Protein AF-A0A3N5K572-F1 (afdb_monomer)

Foldseek 3Di:
DDDDDPPQDPDPVSDPDPPQPLPPQDPDDPPVSVVVSVVVNVVSVLCSVCPPDALQQQCDDDDPPFLAGSQLVVLVVVQVVCCVVACVVVVHDDDRDQADPVRHSRSRNVRHGD

Nearest PDB structures (foldseek):
  2ou6-assembly1_A-2  TM=8.030E-01  e=6.171E-01  Deinococcus radiodurans

Secondary structure (DSSP, 8-state):
-----TTS-SSTTSS--TT-TTTTS-SS--HHHHHHHHHHHHHHHHHHHHTT--HHHHH--SSTT----HHHHHHHHHHHHHIIIIIIIT------SS--SS-TTHHHHT----

pLDDT: mean 86.95, std 16.13, range [40.53, 98.38]

Solvent-accessible surface area (backbone atoms only — not comparable to full-atom values): 6924 Å² total; per-residue (Å²): 131,84,82,83,52,99,79,46,46,104,37,102,80,45,45,93,47,96,81,42,84,66,58,93,64,82,91,73,67,56,73,66,56,46,51,54,49,52,51,50,40,52,52,51,52,52,48,69,72,50,62,94,56,53,51,62,65,28,27,40,60,77,48,88,93,46,61,54,18,60,41,7,52,53,42,41,52,52,48,53,52,45,47,44,55,40,35,70,72,62,67,44,94,71,81,71,88,52,43,47,99,90,37,76,54,31,23,35,70,63,33,66,58,127

Structure (mmCIF, N/CA/C/O backbone):
data_AF-A0A3N5K572-F1
#
_entry.id   AF-A0A3N5K572-F1
#
loop_
_atom_site.group_PDB
_atom_site.id
_atom_site.type_symbol
_atom_site.label_atom_id
_atom_site.label_alt_id
_atom_site.label_comp_id
_atom_site.label_asym_id
_atom_site.label_entity_id
_atom_site.label_seq_id
_atom_site.pdbx_PDB_ins_code
_atom_site.Cartn_x
_atom_site.Cartn_y
_atom_site.Cartn_z
_atom_site.occupancy
_atom_site.B_iso_or_equiv
_atom_site.auth_seq_id
_atom_site.auth_comp_id
_atom_site.auth_asym_id
_atom_site.auth_atom_id
_atom_site.pdbx_PDB_model_num
ATOM 1 N N . MET A 1 1 ? 35.496 8.579 -2.047 1.00 40.53 1 MET A N 1
ATOM 2 C CA . MET A 1 1 ? 34.561 7.459 -1.818 1.00 40.53 1 MET A CA 1
ATOM 3 C C . MET A 1 1 ? 33.163 8.041 -1.805 1.00 40.53 1 MET A C 1
ATOM 5 O O . MET A 1 1 ? 32.879 8.834 -0.918 1.00 40.53 1 MET A O 1
ATOM 9 N N . ALA A 1 2 ? 32.359 7.778 -2.836 1.00 43.47 2 ALA A N 1
ATOM 10 C CA . ALA A 1 2 ? 30.994 8.291 -2.892 1.00 43.47 2 ALA A CA 1
ATOM 11 C C . ALA A 1 2 ? 30.148 7.553 -1.849 1.00 43.47 2 ALA A C 1
ATOM 13 O O . ALA A 1 2 ? 30.099 6.325 -1.843 1.00 43.47 2 ALA A O 1
ATOM 14 N N . THR A 1 3 ? 29.548 8.305 -0.934 1.00 46.78 3 THR A N 1
ATOM 15 C CA . THR A 1 3 ? 28.652 7.781 0.094 1.00 46.78 3 THR A CA 1
ATOM 16 C C . THR A 1 3 ? 27.384 7.284 -0.590 1.00 46.78 3 THR A C 1
ATOM 18 O O . THR A 1 3 ? 26.557 8.100 -0.992 1.00 46.78 3 THR A O 1
ATOM 21 N N . SER A 1 4 ? 27.249 5.965 -0.742 1.00 43.22 4 SER A N 1
ATOM 22 C CA . SER A 1 4 ? 25.992 5.337 -1.155 1.00 43.22 4 SER A CA 1
ATOM 23 C C . SER A 1 4 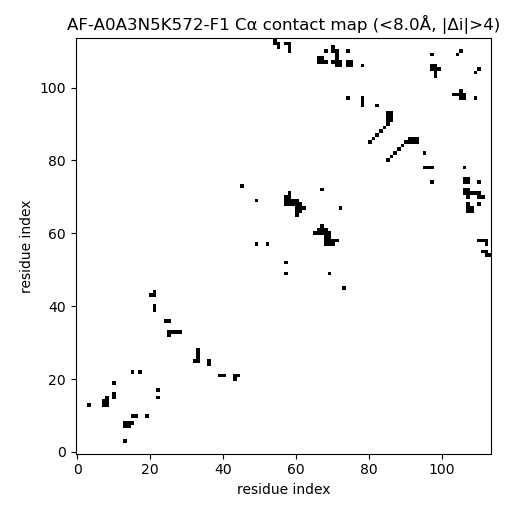? 24.924 5.714 -0.131 1.00 43.22 4 SER A C 1
ATOM 25 O O . SER A 1 4 ? 25.083 5.470 1.071 1.00 43.22 4 SER A O 1
ATOM 27 N N . ARG A 1 5 ? 23.876 6.406 -0.577 1.00 42.66 5 ARG A N 1
ATOM 28 C CA . ARG A 1 5 ? 22.721 6.702 0.264 1.00 42.66 5 ARG A CA 1
ATOM 29 C C . ARG A 1 5 ? 21.771 5.522 0.159 1.00 42.66 5 ARG A C 1
ATOM 31 O O . ARG A 1 5 ? 21.599 4.934 -0.896 1.00 42.66 5 ARG A O 1
ATOM 38 N N . ARG A 1 6 ? 21.072 5.225 1.252 1.00 45.00 6 ARG A N 1
ATOM 39 C CA . ARG A 1 6 ? 20.078 4.139 1.358 1.00 45.00 6 ARG A CA 1
ATOM 40 C C . ARG A 1 6 ? 18.935 4.206 0.321 1.00 45.00 6 ARG A C 1
ATOM 42 O O . ARG A 1 6 ? 18.155 3.268 0.226 1.00 45.00 6 ARG A O 1
ATOM 49 N N . ALA A 1 7 ? 18.818 5.330 -0.389 1.00 43.88 7 ALA A N 1
ATOM 50 C CA . ALA A 1 7 ? 17.844 5.599 -1.442 1.00 43.88 7 ALA A CA 1
ATOM 51 C C . ALA A 1 7 ? 18.373 5.311 -2.861 1.00 43.88 7 ALA A C 1
ATOM 53 O O . ALA A 1 7 ? 17.598 5.370 -3.813 1.00 43.88 7 ALA A O 1
ATOM 54 N N . ASP A 1 8 ? 19.661 4.995 -3.011 1.00 46.25 8 ASP A N 1
ATOM 55 C CA . ASP A 1 8 ? 20.273 4.680 -4.297 1.00 46.25 8 ASP A CA 1
ATOM 56 C C . ASP A 1 8 ? 19.953 3.217 -4.642 1.00 46.25 8 ASP A C 1
ATOM 58 O O . ASP A 1 8 ? 20.755 2.328 -4.397 1.00 46.25 8 ASP A O 1
ATOM 62 N N . MET A 1 9 ? 18.737 3.012 -5.160 1.00 53.38 9 MET A N 1
ATOM 63 C CA . MET A 1 9 ? 18.193 1.814 -5.818 1.00 53.38 9 MET A CA 1
ATOM 64 C C . MET A 1 9 ? 18.114 0.530 -4.973 1.00 53.38 9 MET A C 1
ATOM 66 O O . MET A 1 9 ? 19.017 0.133 -4.250 1.00 53.38 9 MET A O 1
ATOM 70 N N . PHE A 1 10 ? 16.976 -0.158 -5.070 1.00 57.59 10 PHE A N 1
ATOM 71 C CA . PHE A 1 10 ? 16.648 -1.367 -4.301 1.00 57.59 10 PHE A CA 1
ATOM 72 C C . PHE A 1 10 ? 17.354 -2.636 -4.807 1.00 57.59 10 PHE A C 1
ATOM 74 O O . PHE A 1 10 ? 16.830 -3.736 -4.676 1.00 57.59 10 PHE A O 1
ATOM 81 N N . THR A 1 11 ? 18.538 -2.464 -5.380 1.00 56.41 11 THR A N 1
ATOM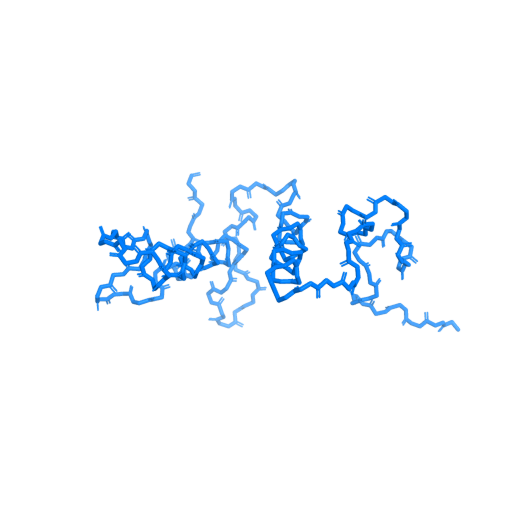 82 C CA . THR A 1 11 ? 19.358 -3.473 -6.046 1.00 56.41 11 THR A CA 1
ATOM 83 C C . THR A 1 11 ? 20.722 -3.525 -5.359 1.00 56.41 11 THR A C 1
ATOM 85 O O . THR A 1 11 ? 21.181 -2.540 -4.777 1.00 56.41 11 THR A O 1
ATOM 88 N N . ALA A 1 12 ? 21.372 -4.690 -5.378 1.00 54.72 12 ALA A N 1
ATOM 89 C CA . ALA A 1 12 ? 22.582 -4.949 -4.589 1.00 54.72 12 ALA A CA 1
ATOM 90 C C . ALA A 1 12 ? 23.764 -4.003 -4.899 1.00 54.72 12 ALA A C 1
ATOM 92 O O . ALA A 1 12 ? 24.670 -3.862 -4.078 1.00 54.72 12 ALA A O 1
ATOM 93 N N . ASP A 1 13 ? 23.763 -3.352 -6.062 1.00 60.41 13 ASP A N 1
ATOM 94 C CA . ASP A 1 13 ? 24.830 -2.490 -6.567 1.00 60.41 13 ASP A CA 1
ATOM 95 C C . ASP A 1 13 ? 24.420 -1.013 -6.743 1.00 60.41 13 ASP A C 1
ATOM 97 O O . ASP A 1 13 ? 25.225 -0.205 -7.217 1.00 60.41 13 ASP A O 1
ATOM 101 N N . GLY A 1 14 ? 23.198 -0.639 -6.341 1.00 54.56 14 GLY A N 1
ATOM 102 C CA . GLY A 1 14 ? 22.706 0.742 -6.366 1.00 54.56 14 GLY A CA 1
ATOM 103 C C . GLY A 1 14 ? 22.514 1.333 -7.769 1.00 54.56 14 GLY A C 1
ATOM 104 O O . GLY A 1 14 ? 22.446 2.553 -7.937 1.00 54.56 14 GLY A O 1
ATOM 105 N N . LYS A 1 15 ? 22.437 0.476 -8.789 1.00 55.72 15 LYS A N 1
ATOM 106 C CA . LYS A 1 15 ? 22.154 0.830 -10.185 1.00 55.72 15 LYS A CA 1
ATOM 107 C C . LYS A 1 15 ? 20.795 0.261 -10.594 1.00 55.72 15 LYS A C 1
ATOM 109 O O . LYS A 1 15 ? 20.320 -0.661 -9.937 1.00 55.72 15 LYS A O 1
ATOM 114 N N . PRO A 1 16 ? 20.154 0.759 -11.668 1.00 57.06 16 PRO A N 1
ATOM 115 C CA . PRO A 1 16 ? 19.124 -0.030 -12.337 1.00 57.06 16 PRO A CA 1
ATOM 116 C C . PRO A 1 16 ? 19.707 -1.423 -12.596 1.00 57.06 16 PRO A C 1
ATOM 118 O O . PRO A 1 16 ? 20.715 -1.542 -13.292 1.00 57.06 16 PRO A O 1
ATOM 121 N N . SER A 1 17 ? 19.161 -2.434 -11.924 1.00 63.31 17 SER A N 1
ATOM 122 C CA . SER A 1 17 ? 19.555 -3.821 -12.143 1.00 63.31 17 SER A CA 1
ATOM 123 C C . SER A 1 17 ? 18.782 -4.305 -13.352 1.00 63.31 17 SER A C 1
ATOM 125 O O . SER A 1 17 ? 17.585 -4.038 -13.452 1.00 63.31 17 SER A O 1
ATOM 127 N N . ASP A 1 18 ? 19.447 -5.033 -14.245 1.00 66.25 18 ASP A N 1
ATOM 128 C CA . ASP A 1 18 ? 18.768 -5.703 -15.358 1.00 66.25 18 ASP A CA 1
ATOM 129 C C . ASP A 1 18 ? 17.688 -6.689 -14.855 1.00 66.25 18 ASP A C 1
ATOM 131 O O . ASP A 1 18 ? 16.761 -7.015 -15.595 1.00 66.25 18 ASP A O 1
ATOM 135 N N . ASP A 1 19 ? 17.762 -7.091 -13.579 1.00 73.06 19 ASP A N 1
ATOM 136 C CA . ASP A 1 19 ? 16.806 -7.968 -12.902 1.00 73.06 19 ASP A CA 1
ATOM 137 C C . ASP A 1 19 ? 15.687 -7.208 -12.154 1.00 73.06 19 ASP A C 1
ATOM 139 O O . ASP A 1 19 ? 14.843 -7.840 -11.518 1.00 73.06 19 ASP A O 1
ATOM 143 N N . ASP A 1 20 ? 15.648 -5.866 -12.184 1.00 82.88 20 ASP A N 1
ATOM 144 C CA . ASP A 1 20 ? 14.578 -5.103 -11.528 1.00 82.88 20 ASP A CA 1
ATOM 145 C C . ASP A 1 20 ? 13.251 -5.274 -12.299 1.00 82.88 20 ASP A C 1
ATOM 147 O O . ASP A 1 20 ? 13.120 -4.793 -13.430 1.00 82.88 20 ASP A O 1
ATOM 151 N N . PRO A 1 21 ? 12.218 -5.904 -11.702 1.00 84.00 21 PRO A N 1
ATOM 152 C CA . PRO A 1 21 ? 10.970 -6.218 -12.399 1.00 84.00 21 PRO A CA 1
ATOM 153 C C . PRO A 1 21 ? 10.144 -4.971 -12.750 1.00 84.00 21 PRO A C 1
ATOM 155 O O . PRO A 1 21 ? 9.133 -5.058 -13.456 1.00 84.00 21 PRO A O 1
ATOM 158 N N . ARG A 1 22 ? 10.526 -3.799 -12.235 1.00 86.81 22 ARG A N 1
ATOM 159 C CA . ARG A 1 22 ? 9.892 -2.512 -12.542 1.00 86.81 22 ARG A CA 1
ATOM 160 C C . ARG A 1 22 ? 10.438 -1.914 -13.833 1.00 86.81 22 ARG A C 1
ATOM 162 O O . ARG A 1 22 ? 9.749 -1.110 -14.453 1.00 86.81 22 ARG A O 1
ATOM 169 N N . GLU A 1 23 ? 11.617 -2.335 -14.273 1.00 83.06 23 GLU A N 1
ATOM 170 C CA . GLU A 1 23 ? 12.184 -1.916 -15.548 1.00 83.06 23 GLU A CA 1
ATOM 171 C C . GLU A 1 23 ? 11.468 -2.607 -16.727 1.00 83.06 23 GLU A C 1
ATOM 173 O O . GLU A 1 23 ? 10.662 -3.522 -16.556 1.00 83.06 23 GLU A O 1
ATOM 178 N N . ASN A 1 24 ? 11.737 -2.145 -17.952 1.00 78.50 24 ASN A N 1
ATOM 179 C CA . ASN A 1 24 ? 11.197 -2.681 -19.218 1.00 78.50 24 ASN A CA 1
ATOM 180 C C . ASN A 1 24 ? 9.710 -2.401 -19.522 1.00 78.50 24 ASN A C 1
ATOM 182 O O . ASN A 1 24 ? 9.198 -2.860 -20.546 1.00 78.50 24 ASN A O 1
ATOM 186 N N . GLY A 1 25 ? 9.024 -1.609 -18.697 1.00 83.44 25 GLY A N 1
ATOM 187 C CA . GLY A 1 25 ? 7.686 -1.100 -19.003 1.00 83.44 25 GLY A CA 1
ATOM 188 C C . GLY A 1 25 ? 7.670 0.071 -20.005 1.00 83.44 25 GLY A C 1
ATOM 189 O O . GLY A 1 25 ? 8.714 0.672 -20.295 1.00 83.44 25 GLY A O 1
ATOM 190 N N . PRO A 1 26 ? 6.493 0.439 -20.551 1.00 85.81 26 PRO A N 1
ATOM 191 C CA . PRO A 1 26 ? 6.354 1.600 -21.429 1.00 85.81 26 PRO A CA 1
ATOM 192 C C . PRO A 1 26 ? 6.766 2.902 -20.724 1.00 85.81 26 PRO A C 1
ATOM 194 O O . PRO A 1 26 ? 6.197 3.274 -19.704 1.00 85.81 26 PRO A O 1
ATOM 197 N N . ARG A 1 27 ? 7.727 3.642 -21.293 1.00 81.44 27 ARG A N 1
ATOM 198 C CA . ARG A 1 27 ? 8.157 4.954 -20.755 1.00 81.44 27 ARG A CA 1
ATOM 199 C C . ARG A 1 27 ? 7.286 6.124 -21.210 1.00 81.44 27 ARG A C 1
ATOM 201 O O . ARG A 1 27 ? 7.318 7.188 -20.603 1.00 81.44 27 ARG A O 1
ATOM 208 N N . LEU A 1 28 ? 6.557 5.935 -22.304 1.00 89.81 28 LEU A N 1
ATOM 209 C CA . LEU A 1 28 ? 5.628 6.893 -22.890 1.00 89.81 28 LEU A CA 1
ATOM 210 C C . LEU A 1 28 ? 4.394 6.120 -23.351 1.00 89.81 28 LEU A C 1
ATOM 212 O O . LEU A 1 28 ? 4.513 5.002 -23.855 1.00 89.81 28 LEU A O 1
ATOM 216 N N . GLY A 1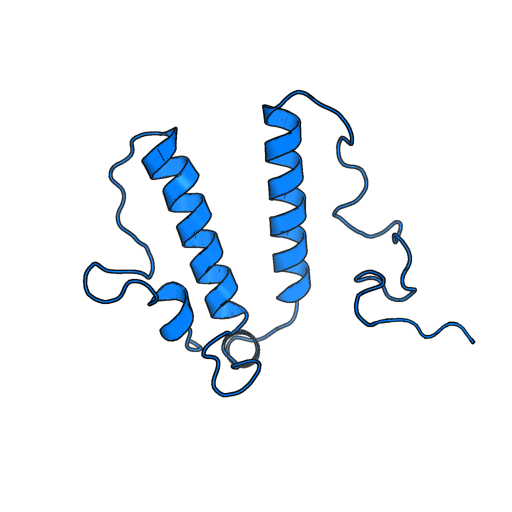 29 ? 3.222 6.721 -23.205 1.00 92.81 29 GLY A N 1
ATOM 217 C CA . GLY A 1 29 ? 1.956 6.131 -23.614 1.00 92.81 29 GLY A CA 1
ATOM 218 C C . GLY A 1 29 ? 0.824 7.141 -23.506 1.00 92.81 29 GLY A C 1
ATOM 219 O O . GLY A 1 29 ? 1.043 8.299 -23.148 1.00 92.81 29 GLY A O 1
ATOM 220 N N . ASP A 1 30 ? -0.391 6.699 -23.814 1.00 97.56 30 ASP A N 1
ATOM 221 C CA . ASP A 1 30 ? -1.582 7.474 -23.479 1.00 97.56 30 ASP A CA 1
ATOM 222 C C . ASP A 1 30 ? -1.776 7.554 -21.951 1.00 97.56 30 ASP A C 1
ATOM 224 O O . ASP A 1 30 ? -1.058 6.923 -21.165 1.00 97.56 30 ASP A O 1
ATOM 228 N N . GLU A 1 31 ? -2.740 8.365 -21.514 1.00 96.38 31 GLU A N 1
ATOM 229 C CA . GLU A 1 31 ? -3.027 8.581 -20.091 1.00 96.38 31 GLU A CA 1
ATOM 230 C C . GLU A 1 31 ? -3.280 7.258 -19.355 1.00 96.38 31 GLU A C 1
ATOM 232 O O . GLU A 1 31 ? -2.720 7.010 -18.286 1.00 96.38 31 GLU A O 1
ATOM 237 N N . ARG A 1 32 ? -4.062 6.363 -19.969 1.00 94.94 32 ARG A N 1
ATOM 238 C CA . ARG A 1 32 ? -4.377 5.052 -19.400 1.00 94.94 32 ARG A CA 1
ATOM 239 C C . ARG A 1 32 ? -3.130 4.189 -19.243 1.00 94.94 32 ARG A C 1
ATOM 241 O O . ARG A 1 32 ? -2.940 3.604 -18.181 1.00 94.94 32 ARG A O 1
ATOM 248 N N . SER A 1 33 ? -2.307 4.084 -20.282 1.00 95.56 33 SER A N 1
ATOM 249 C CA . SER A 1 33 ? -1.086 3.275 -20.253 1.00 95.56 33 SER A CA 1
ATOM 250 C C . SER A 1 33 ? -0.115 3.803 -19.204 1.00 95.56 33 SER A C 1
ATOM 252 O O . SER A 1 33 ? 0.426 3.022 -18.426 1.00 95.56 33 SER A O 1
ATOM 254 N N . THR A 1 34 ? 0.029 5.127 -19.121 1.00 94.62 34 THR A N 1
ATOM 255 C CA . THR A 1 34 ? 0.857 5.792 -18.106 1.00 94.62 34 THR A CA 1
ATOM 256 C C . THR A 1 34 ? 0.367 5.473 -16.692 1.00 94.62 34 THR A C 1
ATOM 258 O O . THR A 1 34 ? 1.165 5.090 -15.838 1.00 94.62 34 THR A O 1
ATOM 261 N N . LEU A 1 35 ? -0.943 5.574 -16.437 1.00 93.81 35 LEU A N 1
ATOM 262 C CA . LEU A 1 35 ? -1.526 5.277 -15.126 1.00 93.81 35 LEU A CA 1
ATOM 263 C C . LEU A 1 35 ? -1.343 3.804 -14.734 1.00 93.81 35 LEU A C 1
ATOM 265 O O . LEU A 1 35 ? -0.937 3.509 -13.611 1.00 93.81 35 LEU A O 1
ATOM 269 N N . VAL A 1 36 ? -1.638 2.877 -15.649 1.00 94.75 36 VAL A N 1
ATOM 270 C CA . VAL A 1 36 ? -1.517 1.433 -15.392 1.00 94.75 36 VAL A CA 1
ATOM 271 C C . VAL A 1 36 ? -0.069 1.054 -15.096 1.00 94.75 36 VAL A C 1
ATOM 273 O O . VAL A 1 36 ? 0.181 0.297 -14.158 1.00 94.75 36 VAL A O 1
ATOM 276 N N . GLU A 1 37 ? 0.878 1.608 -15.848 1.00 95.25 37 GLU A N 1
ATOM 277 C CA . GLU A 1 37 ? 2.299 1.346 -15.648 1.00 95.25 37 GLU A CA 1
ATOM 278 C C . GLU A 1 37 ? 2.812 1.929 -14.326 1.00 95.25 37 GLU A C 1
ATOM 280 O O . GLU A 1 37 ? 3.511 1.249 -13.574 1.00 95.25 37 GLU A O 1
ATOM 285 N N . ALA A 1 38 ? 2.390 3.145 -13.967 1.00 92.88 38 ALA A N 1
ATOM 286 C CA . ALA A 1 38 ? 2.721 3.733 -12.673 1.00 92.88 38 ALA A CA 1
ATOM 287 C C . ALA A 1 38 ? 2.216 2.866 -11.506 1.00 92.88 38 ALA A C 1
ATOM 289 O O . ALA A 1 38 ? 2.970 2.584 -10.574 1.00 92.88 38 ALA A O 1
ATOM 290 N N . LEU A 1 39 ? 0.968 2.390 -11.570 1.00 95.50 39 LEU A N 1
ATOM 291 C CA . LEU A 1 39 ? 0.394 1.509 -10.546 1.00 95.50 39 LEU A CA 1
ATOM 292 C C . LEU A 1 39 ? 1.127 0.167 -10.467 1.00 95.50 39 LEU A C 1
ATOM 294 O O . LEU A 1 39 ? 1.395 -0.314 -9.367 1.00 95.50 39 LEU A O 1
ATOM 298 N N . ARG A 1 40 ? 1.495 -0.421 -11.612 1.00 95.31 40 ARG A N 1
ATOM 299 C CA . ARG A 1 40 ? 2.303 -1.648 -11.667 1.00 95.31 40 ARG A CA 1
ATOM 300 C C . ARG A 1 40 ? 3.623 -1.466 -10.914 1.00 95.31 40 ARG A C 1
ATOM 302 O O . ARG A 1 40 ? 3.935 -2.270 -10.039 1.00 95.31 40 ARG A O 1
ATOM 309 N N . CYS A 1 41 ? 4.357 -0.391 -11.196 1.00 93.31 41 CYS A N 1
ATOM 310 C CA . CYS A 1 41 ? 5.634 -0.095 -10.545 1.00 93.31 41 CYS A CA 1
ATOM 311 C C . CYS A 1 41 ? 5.500 0.151 -9.034 1.00 93.31 41 CYS A C 1
ATOM 313 O O . CYS A 1 41 ? 6.355 -0.296 -8.263 1.00 93.31 41 CYS A O 1
ATOM 315 N N . GLN A 1 42 ? 4.436 0.831 -8.591 1.00 94.56 42 GLN A N 1
ATOM 316 C CA . GLN A 1 42 ? 4.174 1.048 -7.162 1.00 94.56 42 GLN A CA 1
ATOM 317 C C . GLN A 1 42 ? 3.846 -0.264 -6.438 1.00 94.56 42 GLN A C 1
ATOM 319 O O . GLN A 1 42 ? 4.431 -0.543 -5.392 1.00 94.56 42 GLN A O 1
ATOM 324 N N . ARG A 1 43 ? 2.983 -1.108 -7.023 1.00 96.06 43 ARG A N 1
ATOM 325 C CA . ARG A 1 43 ? 2.636 -2.428 -6.467 1.00 96.06 43 ARG A CA 1
ATOM 326 C C . ARG A 1 43 ? 3.857 -3.337 -6.352 1.00 96.06 43 ARG A C 1
ATOM 328 O O . ARG A 1 43 ? 4.091 -3.882 -5.280 1.00 96.06 43 ARG A O 1
ATOM 335 N N . LEU A 1 44 ? 4.674 -3.419 -7.405 1.00 94.12 44 LEU A N 1
ATOM 336 C CA . LEU A 1 44 ? 5.926 -4.183 -7.378 1.00 94.12 44 LEU A CA 1
ATOM 337 C C . LEU A 1 44 ? 6.896 -3.657 -6.324 1.00 94.12 44 LEU A C 1
ATOM 339 O O . LEU A 1 44 ? 7.507 -4.435 -5.605 1.00 94.12 44 LEU A O 1
ATOM 343 N N . THR A 1 45 ? 7.018 -2.334 -6.192 1.00 92.50 45 THR A N 1
ATOM 344 C CA . THR A 1 45 ? 7.876 -1.752 -5.154 1.00 92.50 45 THR A CA 1
ATOM 345 C C . THR A 1 45 ? 7.413 -2.184 -3.764 1.00 92.50 45 THR A C 1
ATOM 347 O O . THR A 1 45 ? 8.248 -2.556 -2.946 1.00 92.50 45 THR A O 1
ATOM 350 N N . LEU A 1 46 ? 6.106 -2.160 -3.490 1.00 95.00 46 LEU A N 1
ATOM 351 C CA . LEU A 1 46 ? 5.571 -2.597 -2.202 1.00 95.00 46 LEU A CA 1
ATOM 352 C C . LEU A 1 46 ? 5.812 -4.091 -1.963 1.00 95.00 46 LEU A C 1
ATOM 354 O O . LEU A 1 46 ? 6.265 -4.460 -0.883 1.00 95.00 46 LEU A O 1
ATOM 358 N N . GLU A 1 47 ? 5.569 -4.927 -2.970 1.00 94.69 47 GLU A N 1
ATOM 359 C CA . GLU A 1 47 ? 5.816 -6.370 -2.913 1.00 94.69 47 GLU A CA 1
ATOM 360 C C . GLU A 1 47 ? 7.284 -6.672 -2.588 1.00 94.69 47 GLU A C 1
ATOM 362 O O . GLU A 1 47 ? 7.561 -7.340 -1.596 1.00 94.69 47 GLU A O 1
ATOM 367 N N . MET A 1 48 ? 8.228 -6.054 -3.307 1.00 91.88 48 MET A N 1
ATOM 368 C CA . MET A 1 48 ? 9.669 -6.173 -3.042 1.00 91.88 48 MET A CA 1
ATOM 369 C C . MET A 1 48 ? 10.065 -5.716 -1.628 1.00 91.88 48 MET A C 1
ATOM 371 O O . MET A 1 48 ? 11.078 -6.156 -1.090 1.00 91.88 48 MET A O 1
ATOM 375 N N . LYS A 1 49 ? 9.314 -4.792 -1.011 1.00 91.12 49 LYS A N 1
ATOM 376 C CA . LYS A 1 49 ? 9.559 -4.356 0.377 1.00 91.12 49 LYS A CA 1
ATOM 377 C C . LYS A 1 49 ? 9.009 -5.302 1.428 1.00 91.12 49 LYS A C 1
ATOM 379 O O . LYS A 1 49 ? 9.503 -5.271 2.553 1.00 91.12 49 LYS A O 1
ATOM 384 N N . CYS A 1 50 ? 8.017 -6.102 1.067 1.00 95.88 50 CYS A N 1
ATOM 385 C CA . CYS A 1 50 ? 7.374 -7.056 1.960 1.00 95.88 50 CYS A CA 1
ATOM 386 C C . CYS A 1 50 ?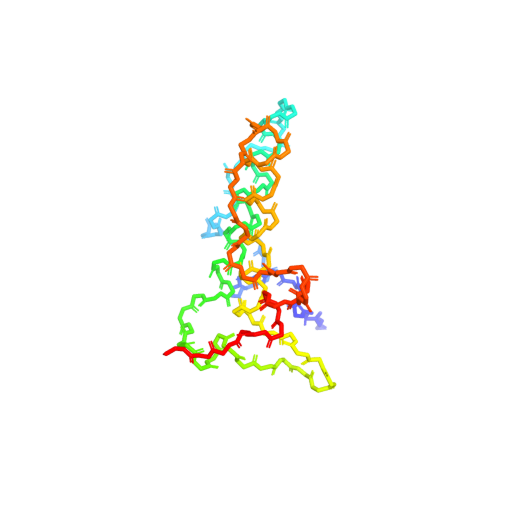 7.913 -8.483 1.771 1.00 95.88 50 CYS A C 1
ATOM 388 O O . CYS A 1 50 ? 7.661 -9.348 2.607 1.00 95.88 50 CYS A O 1
ATOM 390 N N . GLU A 1 51 ? 8.642 -8.739 0.684 1.00 94.31 51 GLU A N 1
ATOM 391 C CA . GLU A 1 51 ? 9.161 -10.057 0.338 1.00 94.31 51 GLU A CA 1
ATOM 392 C C . GLU A 1 51 ? 10.040 -10.649 1.453 1.00 94.31 51 GLU A C 1
ATOM 394 O O . GLU A 1 51 ? 10.933 -9.998 1.998 1.00 94.31 51 GLU A O 1
ATOM 399 N N . GLY A 1 52 ? 9.774 -11.914 1.795 1.00 95.44 52 GLY A N 1
ATOM 400 C CA . GLY A 1 52 ? 10.531 -12.665 2.800 1.00 95.44 52 GLY A CA 1
ATOM 401 C C . GLY A 1 52 ? 10.253 -12.280 4.258 1.00 95.44 52 GLY A C 1
ATOM 402 O O . GLY A 1 52 ? 10.899 -12.833 5.148 1.00 95.44 52 GLY A O 1
ATOM 403 N N . LEU A 1 53 ? 9.318 -11.362 4.521 1.00 96.50 53 LEU A N 1
ATOM 404 C CA . LEU A 1 53 ? 8.911 -10.995 5.876 1.00 96.50 53 LEU A CA 1
ATOM 405 C C . LEU A 1 53 ? 7.802 -11.919 6.395 1.00 96.50 53 LEU A C 1
ATOM 407 O O . LEU A 1 53 ? 6.866 -12.258 5.671 1.00 96.50 53 LEU A O 1
ATOM 411 N N . ASP A 1 54 ? 7.898 -12.302 7.667 1.00 96.81 54 ASP A N 1
ATOM 412 C CA . ASP A 1 54 ? 6.819 -12.980 8.385 1.00 96.81 54 ASP A CA 1
ATOM 413 C C . ASP A 1 54 ? 5.772 -11.979 8.914 1.00 96.81 54 ASP A C 1
ATOM 415 O O . ASP A 1 54 ? 5.925 -10.758 8.794 1.00 96.81 54 ASP A O 1
ATOM 419 N N . ALA A 1 55 ? 4.680 -12.494 9.488 1.00 96.75 55 ALA A N 1
ATOM 420 C CA . ALA A 1 55 ? 3.579 -11.673 9.991 1.00 96.75 55 ALA A CA 1
ATOM 421 C C . ALA A 1 55 ? 4.037 -10.674 11.072 1.00 96.75 55 ALA A C 1
ATOM 423 O O . ALA A 1 55 ? 3.652 -9.503 11.034 1.00 96.75 55 ALA A O 1
ATOM 424 N N . ASP A 1 56 ? 4.917 -11.100 11.982 1.00 96.81 56 ASP A N 1
ATOM 425 C CA . ASP A 1 56 ? 5.463 -10.247 13.040 1.00 96.81 56 ASP A CA 1
ATOM 426 C C . ASP A 1 56 ? 6.339 -9.121 12.477 1.00 96.81 56 ASP A C 1
ATOM 428 O O . ASP A 1 56 ? 6.246 -7.969 12.910 1.00 96.81 56 ASP A O 1
ATOM 432 N N . ALA A 1 57 ? 7.196 -9.417 11.497 1.00 96.69 57 ALA A N 1
ATOM 433 C CA . ALA A 1 57 ? 8.013 -8.418 10.820 1.00 96.69 57 ALA A CA 1
ATOM 434 C C . ALA A 1 57 ? 7.156 -7.437 10.009 1.00 96.69 57 ALA A C 1
ATOM 436 O O . ALA A 1 57 ? 7.437 -6.238 10.023 1.00 96.69 57 ALA A O 1
ATOM 437 N N . MET A 1 58 ? 6.093 -7.920 9.364 1.00 97.44 58 MET A N 1
ATOM 438 C CA . MET A 1 58 ? 5.131 -7.087 8.643 1.00 97.44 58 MET A CA 1
ATOM 439 C C . MET A 1 58 ? 4.364 -6.140 9.577 1.00 97.44 58 MET A C 1
ATOM 441 O O . MET A 1 58 ? 4.168 -4.971 9.235 1.00 97.44 58 MET A O 1
ATOM 445 N N . ALA A 1 59 ? 3.957 -6.610 10.760 1.00 96.81 59 ALA A N 1
ATOM 446 C CA . ALA A 1 59 ? 3.201 -5.827 11.740 1.00 96.81 59 ALA A CA 1
ATOM 447 C C . ALA A 1 59 ? 4.074 -4.911 12.621 1.00 96.81 59 ALA A C 1
ATOM 449 O O . ALA A 1 59 ? 3.559 -3.997 13.272 1.00 96.81 59 ALA A O 1
ATOM 450 N N . ARG A 1 60 ? 5.398 -5.114 12.642 1.00 95.88 60 ARG A N 1
ATOM 451 C CA . ARG A 1 60 ? 6.322 -4.327 13.467 1.00 95.88 60 ARG A CA 1
ATOM 452 C C . ARG A 1 60 ? 6.246 -2.835 13.136 1.00 95.88 60 ARG A C 1
ATOM 454 O O . ARG A 1 60 ? 6.390 -2.426 11.983 1.00 95.88 60 ARG A O 1
ATOM 461 N N . ARG A 1 61 ? 6.084 -2.011 14.174 1.00 94.88 61 ARG A N 1
ATOM 462 C CA . ARG A 1 61 ? 6.079 -0.548 14.052 1.00 94.88 61 ARG A CA 1
ATOM 463 C C . ARG A 1 61 ? 7.492 -0.030 13.788 1.00 94.88 61 ARG A C 1
ATOM 465 O O . ARG A 1 61 ? 8.451 -0.477 14.416 1.00 94.88 61 ARG A O 1
ATOM 472 N N . ALA A 1 62 ? 7.621 0.885 12.829 1.00 89.69 62 ALA A N 1
ATOM 473 C CA . ALA A 1 62 ? 8.924 1.325 12.336 1.00 89.69 62 ALA A CA 1
ATOM 474 C C . ALA A 1 62 ? 9.669 2.230 13.331 1.00 89.69 62 ALA A C 1
ATOM 476 O O . ALA A 1 62 ? 10.886 2.107 13.484 1.00 89.69 62 ALA A O 1
ATOM 477 N N . VAL A 1 63 ? 8.956 3.157 13.980 1.00 91.06 63 VAL A N 1
ATOM 478 C CA . VAL A 1 63 ? 9.532 4.118 14.929 1.00 91.06 63 VAL A CA 1
ATOM 479 C C . VAL A 1 63 ? 8.450 4.687 15.842 1.00 91.06 63 VAL A C 1
ATOM 481 O O . VAL A 1 63 ? 7.415 5.131 15.362 1.00 91.06 63 VAL A O 1
ATOM 484 N N . GLU A 1 64 ? 8.696 4.739 17.148 1.00 88.44 64 GLU A N 1
ATOM 485 C CA . GLU A 1 64 ? 7.804 5.438 18.081 1.00 88.44 64 GLU A CA 1
ATOM 486 C C . GLU A 1 64 ? 7.879 6.966 17.877 1.00 88.44 64 GLU A C 1
ATOM 488 O O . GLU A 1 64 ? 8.976 7.493 17.654 1.00 88.44 64 GLU A O 1
ATOM 493 N N . PRO A 1 65 ? 6.756 7.709 17.956 1.00 91.38 65 PRO A N 1
ATOM 494 C CA . PRO A 1 65 ? 5.409 7.285 18.370 1.00 91.38 65 PRO A CA 1
ATOM 495 C C . PRO A 1 65 ? 4.498 6.834 17.209 1.00 91.38 65 PRO A C 1
ATOM 497 O O . PRO A 1 65 ? 3.277 6.840 17.335 1.00 91.38 65 PRO A O 1
ATOM 500 N N . SER A 1 66 ? 5.060 6.549 16.034 1.00 91.50 66 SER A N 1
ATOM 501 C CA . SER A 1 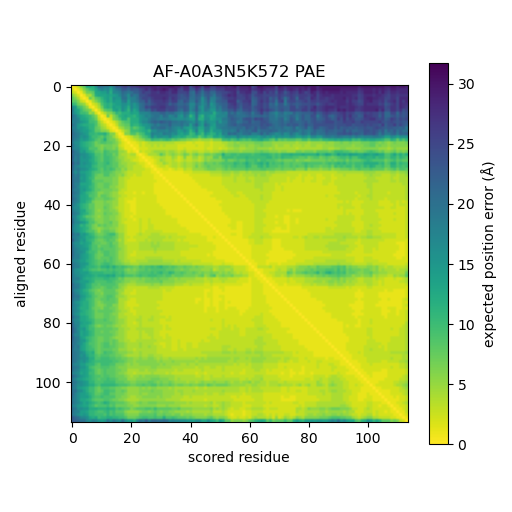66 ? 4.279 6.215 14.846 1.00 91.50 66 SER A CA 1
ATOM 502 C C . SER A 1 66 ? 3.739 4.790 14.914 1.00 91.50 66 SER A C 1
ATOM 504 O O . SER A 1 66 ? 4.486 3.826 15.080 1.00 91.50 66 SER A O 1
ATOM 506 N N . THR A 1 67 ? 2.444 4.647 14.652 1.00 92.62 67 THR A N 1
ATOM 507 C CA . THR A 1 67 ? 1.780 3.360 14.428 1.00 92.62 67 THR A CA 1
ATOM 508 C C . THR A 1 67 ? 2.069 2.803 13.030 1.00 92.62 67 THR A C 1
ATOM 510 O O . THR A 1 67 ? 1.513 1.789 12.638 1.00 92.62 67 THR A O 1
ATOM 513 N N . MET A 1 68 ? 2.963 3.386 12.235 1.00 94.50 68 MET A N 1
ATOM 514 C CA . MET A 1 68 ? 3.253 2.881 10.893 1.00 94.50 68 MET A CA 1
ATOM 515 C C . MET A 1 68 ? 3.976 1.520 10.914 1.00 94.50 68 MET A C 1
ATOM 517 O O . MET A 1 68 ? 5.065 1.390 11.476 1.00 94.50 68 MET A O 1
ATOM 521 N N . SER A 1 69 ? 3.395 0.531 10.231 1.00 96.12 69 SER A N 1
ATOM 522 C CA . SER A 1 69 ? 3.998 -0.769 9.895 1.00 96.12 69 SER A CA 1
ATOM 523 C C . SER A 1 69 ? 3.861 -1.054 8.396 1.00 96.12 69 SER A C 1
ATOM 525 O O . SER A 1 69 ? 3.060 -0.411 7.710 1.00 96.12 69 SER A O 1
ATOM 527 N N . LEU A 1 70 ? 4.622 -2.019 7.869 1.00 96.81 70 LEU A N 1
ATOM 528 C CA . LEU A 1 70 ? 4.486 -2.433 6.465 1.00 96.81 70 LEU A CA 1
ATOM 529 C C . LEU A 1 70 ? 3.104 -3.040 6.197 1.00 96.81 70 LEU A C 1
ATOM 531 O O . LEU A 1 70 ? 2.490 -2.727 5.181 1.00 96.81 70 LEU A O 1
ATOM 535 N N . LEU A 1 71 ? 2.574 -3.826 7.139 1.00 97.19 71 LEU A N 1
ATOM 536 C CA . LEU A 1 71 ? 1.211 -4.347 7.071 1.00 97.19 71 LEU A CA 1
ATOM 537 C C . LEU A 1 71 ? 0.171 -3.221 7.015 1.00 97.19 71 LEU A C 1
ATOM 539 O O . LEU A 1 71 ? -0.748 -3.291 6.202 1.00 97.19 71 LEU A O 1
ATOM 543 N N . GLY A 1 72 ? 0.335 -2.170 7.825 1.00 96.75 72 GLY A N 1
ATOM 544 C CA . GLY A 1 72 ? -0.555 -1.007 7.792 1.00 96.75 72 GLY A CA 1
ATOM 545 C C . GLY A 1 72 ? -0.535 -0.296 6.439 1.00 96.75 72 GLY A C 1
ATOM 546 O O . GLY A 1 72 ? -1.583 0.012 5.880 1.00 96.75 72 GLY A O 1
ATOM 547 N N . ILE A 1 73 ? 0.651 -0.136 5.841 1.00 97.00 73 ILE A N 1
ATOM 548 C CA . ILE A 1 73 ? 0.792 0.436 4.492 1.00 97.00 73 ILE A CA 1
ATOM 549 C C . ILE A 1 73 ? 0.099 -0.441 3.436 1.00 97.00 73 ILE A C 1
ATOM 551 O O . ILE A 1 73 ? -0.591 0.089 2.566 1.00 97.00 73 ILE A O 1
ATOM 555 N N . VAL A 1 74 ? 0.237 -1.771 3.507 1.00 97.12 74 VAL A N 1
ATOM 556 C CA . VAL A 1 74 ? -0.452 -2.696 2.586 1.00 97.12 74 VAL A CA 1
ATOM 557 C C . VAL A 1 74 ? -1.971 -2.552 2.697 1.00 97.12 74 VAL A C 1
ATOM 559 O O . VAL A 1 74 ? -2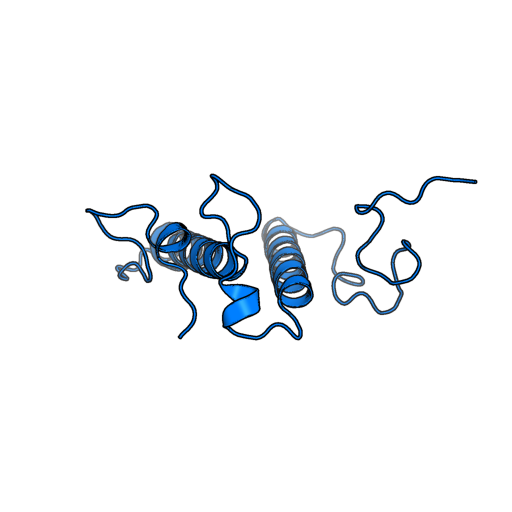.647 -2.412 1.676 1.00 97.12 74 VAL A O 1
ATOM 562 N N . ARG A 1 75 ? -2.510 -2.538 3.922 1.00 97.19 75 ARG A N 1
ATOM 563 C CA . ARG A 1 75 ? -3.949 -2.359 4.174 1.00 97.19 75 ARG A CA 1
ATOM 564 C C . ARG A 1 75 ? -4.449 -1.013 3.646 1.00 97.19 75 ARG A C 1
ATOM 566 O O . ARG A 1 75 ? -5.469 -0.972 2.958 1.00 97.19 75 ARG A O 1
ATOM 573 N N . HIS A 1 76 ? -3.691 0.055 3.884 1.00 96.38 76 HIS A N 1
ATOM 574 C CA . HIS A 1 76 ? -4.030 1.398 3.426 1.00 96.38 76 HIS A CA 1
ATOM 575 C C . HIS A 1 76 ? -4.073 1.522 1.903 1.00 96.38 76 HIS A C 1
ATOM 577 O O . HIS A 1 76 ? -5.024 2.055 1.328 1.00 96.38 76 HIS A O 1
ATOM 583 N N . LEU A 1 77 ? -3.062 0.988 1.217 1.00 96.88 77 LEU A N 1
ATOM 584 C CA . LEU A 1 77 ? -3.018 1.024 -0.242 1.00 96.88 77 LEU A CA 1
ATOM 585 C C . LEU A 1 77 ? -4.116 0.152 -0.866 1.00 96.88 77 LEU A C 1
ATOM 587 O O . LEU A 1 77 ? -4.695 0.543 -1.881 1.00 96.88 77 LEU A O 1
ATOM 591 N N . ALA A 1 78 ? -4.475 -0.970 -0.233 1.00 96.44 78 ALA A N 1
ATOM 592 C CA . ALA A 1 78 ? -5.616 -1.779 -0.654 1.00 96.44 78 ALA A CA 1
ATOM 593 C C . ALA A 1 78 ? -6.943 -1.004 -0.547 1.00 96.44 78 ALA A C 1
ATOM 595 O O . ALA A 1 78 ? -7.743 -1.038 -1.484 1.00 96.44 78 ALA A O 1
ATOM 596 N N . GLU A 1 79 ? -7.169 -0.263 0.543 1.00 96.69 79 GLU A N 1
ATOM 597 C CA . GLU A 1 79 ? -8.333 0.624 0.688 1.00 96.69 79 GLU A CA 1
ATOM 598 C C . GLU A 1 79 ? -8.339 1.741 -0.361 1.00 96.69 79 GLU A C 1
ATOM 600 O O . GLU A 1 79 ? -9.369 1.995 -0.992 1.00 96.69 79 GLU A O 1
ATOM 605 N N . GLY A 1 80 ? -7.186 2.371 -0.607 1.00 95.75 80 GLY A N 1
ATOM 606 C CA . GLY A 1 80 ? -7.035 3.440 -1.594 1.00 95.75 80 GLY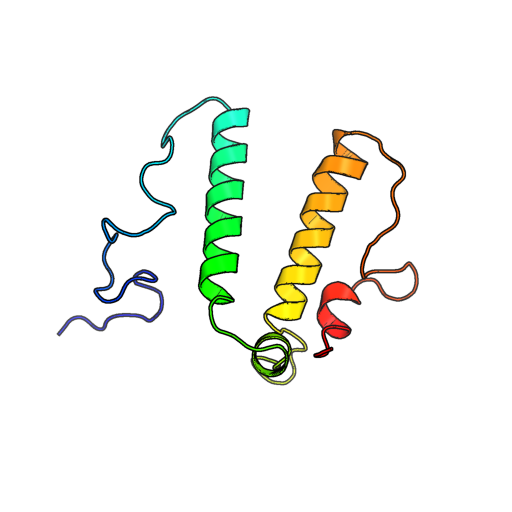 A CA 1
ATOM 607 C C . GLY A 1 80 ? -7.368 2.994 -3.020 1.00 95.75 80 GLY A C 1
ATOM 608 O O . GLY A 1 80 ? -8.161 3.641 -3.715 1.00 95.75 80 GLY A O 1
ATOM 609 N N . GLU A 1 81 ? -6.823 1.857 -3.459 1.00 96.69 81 GLU A N 1
ATOM 610 C CA . GLU A 1 81 ? -7.136 1.296 -4.776 1.00 96.69 81 GLU A CA 1
ATOM 611 C C . GLU A 1 81 ? -8.594 0.856 -4.873 1.00 96.69 81 GLU A C 1
ATOM 613 O O . GLU A 1 81 ? -9.272 1.131 -5.867 1.00 96.69 81 GLU A O 1
ATOM 618 N N . ARG A 1 82 ? -9.111 0.208 -3.828 1.00 96.44 82 ARG A N 1
ATOM 619 C CA . ARG A 1 82 ? -10.496 -0.249 -3.786 1.00 96.44 82 ARG A CA 1
ATOM 620 C C . ARG A 1 82 ? -11.476 0.919 -3.866 1.00 96.44 82 ARG A C 1
ATOM 622 O O . ARG A 1 82 ? -12.407 0.868 -4.670 1.00 96.44 82 ARG A O 1
ATOM 629 N N . GLY A 1 83 ? -11.263 1.968 -3.074 1.00 96.38 83 GLY A N 1
ATOM 630 C CA . GLY A 1 83 ? -12.061 3.191 -3.105 1.00 96.38 83 GLY A CA 1
ATOM 631 C C . GLY A 1 83 ? -11.989 3.881 -4.466 1.00 96.38 83 GLY A C 1
ATOM 632 O O . GLY A 1 83 ? -13.015 4.283 -5.009 1.00 96.38 83 GLY A O 1
ATOM 633 N N . THR A 1 84 ? -10.804 3.939 -5.072 1.00 96.38 84 THR A N 1
ATOM 634 C CA . THR A 1 84 ? -10.618 4.567 -6.386 1.00 96.38 84 THR A CA 1
ATOM 635 C C . THR A 1 84 ? -11.309 3.802 -7.503 1.00 96.38 84 THR A C 1
ATOM 637 O O . THR A 1 84 ? -12.160 4.353 -8.199 1.00 96.38 84 THR A O 1
ATOM 640 N N . PHE A 1 85 ? -10.988 2.523 -7.675 1.00 96.50 85 PHE A N 1
ATOM 641 C CA . PHE A 1 85 ? -11.460 1.778 -8.836 1.00 96.50 85 PHE A CA 1
ATOM 642 C C . PHE A 1 85 ? -12.902 1.312 -8.692 1.00 96.50 85 PHE A C 1
ATOM 644 O O . PHE A 1 85 ? -13.664 1.388 -9.654 1.00 96.50 85 PHE A O 1
ATOM 651 N N . ARG A 1 86 ? -13.298 0.833 -7.509 1.00 97.69 86 ARG A N 1
ATOM 652 C CA . ARG A 1 86 ? -14.634 0.253 -7.331 1.00 97.69 86 ARG A CA 1
ATOM 653 C C . ARG A 1 86 ? -15.670 1.318 -7.025 1.00 97.69 86 ARG A C 1
ATOM 655 O O . ARG A 1 86 ? -16.703 1.338 -7.681 1.00 97.69 86 ARG A O 1
ATOM 662 N N . VAL A 1 87 ? -15.391 2.206 -6.074 1.00 96.88 87 VAL A N 1
ATOM 663 C CA . VAL A 1 87 ? -16.373 3.210 -5.645 1.00 96.88 87 VAL A CA 1
ATOM 664 C C . VAL A 1 87 ? -16.367 4.408 -6.592 1.00 96.88 87 VAL A C 1
ATOM 666 O O . VAL A 1 87 ? -17.382 4.686 -7.220 1.00 96.88 87 VAL A O 1
ATOM 669 N N . MET A 1 88 ? -15.228 5.092 -6.748 1.00 97.12 88 MET A N 1
ATOM 670 C CA . MET A 1 88 ? -15.175 6.352 -7.503 1.00 97.12 88 MET A CA 1
ATOM 671 C C . MET A 1 88 ? -15.320 6.155 -9.018 1.00 97.12 88 MET A C 1
ATOM 673 O O . MET A 1 88 ? -16.125 6.839 -9.642 1.00 97.12 88 MET A O 1
ATOM 677 N N . MET A 1 89 ? -14.565 5.232 -9.622 1.00 96.44 89 MET A N 1
ATOM 678 C CA . MET A 1 89 ? -14.583 5.042 -11.080 1.00 96.44 89 MET A CA 1
ATOM 679 C C . MET A 1 89 ? -15.732 4.152 -11.566 1.00 96.44 89 MET A C 1
ATOM 681 O O . MET A 1 89 ? -16.324 4.438 -12.604 1.00 96.44 89 MET A O 1
ATOM 685 N N . ALA A 1 90 ? -16.044 3.070 -10.845 1.00 97.81 90 ALA A N 1
ATOM 686 C CA . ALA A 1 90 ? -17.062 2.103 -11.261 1.00 97.81 90 ALA A CA 1
ATOM 687 C C . ALA A 1 90 ? -18.436 2.297 -10.591 1.00 97.81 90 ALA A C 1
ATOM 689 O O . ALA A 1 90 ? -19.375 1.584 -10.945 1.00 97.81 90 ALA A O 1
ATOM 690 N N . GLY A 1 91 ? -18.574 3.229 -9.639 1.00 98.00 91 GLY A N 1
ATOM 691 C CA . GLY A 1 91 ? -19.847 3.522 -8.968 1.00 98.00 91 GLY A CA 1
ATOM 692 C C . GLY A 1 91 ? -20.398 2.367 -8.126 1.00 98.00 91 GLY A C 1
ATOM 693 O O . GLY A 1 91 ? -21.604 2.293 -7.901 1.00 98.00 91 GLY A O 1
ATOM 694 N N . GLN A 1 92 ? -19.548 1.428 -7.709 1.00 98.38 92 GLN A N 1
ATOM 695 C CA . GLN A 1 92 ? -19.969 0.263 -6.938 1.00 98.38 92 GLN A CA 1
ATOM 696 C C . GLN A 1 92 ? -20.172 0.629 -5.467 1.00 98.38 92 GLN A C 1
ATOM 698 O O . GLN A 1 92 ? -19.316 1.271 -4.858 1.00 98.38 92 GLN A O 1
ATOM 703 N N . ASP A 1 93 ? -21.255 0.126 -4.879 1.00 96.56 93 ASP A N 1
ATOM 704 C CA . ASP A 1 93 ? -21.483 0.181 -3.437 1.00 96.56 93 ASP A CA 1
ATOM 705 C C . ASP A 1 93 ? -20.839 -1.037 -2.767 1.00 96.56 93 ASP A C 1
ATOM 707 O O . ASP A 1 93 ? -21.341 -2.161 -2.832 1.00 96.56 93 ASP A O 1
ATOM 711 N N . VAL A 1 94 ? -19.634 -0.838 -2.235 1.00 95.19 94 VAL A N 1
ATOM 712 C CA . VAL A 1 94 ? -18.781 -1.919 -1.743 1.00 95.19 94 VAL A CA 1
ATOM 713 C C . VAL A 1 94 ? -18.154 -1.514 -0.401 1.00 95.19 94 VAL A C 1
ATOM 715 O O . VAL A 1 94 ? -17.474 -0.489 -0.338 1.00 95.19 94 VAL A O 1
ATOM 718 N N . PRO A 1 95 ? -18.275 -2.318 0.674 1.00 94.00 95 PRO A N 1
ATOM 719 C CA . PRO A 1 95 ? -17.904 -1.894 2.034 1.00 94.00 95 PRO A CA 1
ATOM 720 C C . PRO A 1 95 ? -16.392 -1.712 2.200 1.00 94.00 95 PRO A C 1
ATOM 722 O O . PRO A 1 95 ? -15.636 -2.429 1.555 1.00 94.00 95 PRO A O 1
ATOM 725 N N . ARG A 1 96 ? -15.934 -0.804 3.063 1.00 94.06 96 ARG A N 1
ATOM 726 C CA . ARG A 1 96 ? -14.505 -0.689 3.422 1.00 94.06 96 ARG A CA 1
ATOM 727 C C . ARG A 1 96 ? -13.981 -2.009 4.015 1.00 94.06 96 ARG A C 1
ATOM 729 O O . ARG A 1 96 ? -14.762 -2.801 4.541 1.00 94.06 96 ARG A O 1
ATOM 736 N N . LEU A 1 97 ? -12.688 -2.280 3.851 1.00 94.81 97 LEU A N 1
ATOM 737 C CA . LEU A 1 97 ? -12.037 -3.514 4.310 1.00 94.81 97 LEU A CA 1
ATOM 738 C C . LEU A 1 97 ? -11.548 -3.419 5.759 1.00 94.81 97 LEU A C 1
ATOM 740 O O . LEU A 1 97 ? -11.713 -4.371 6.516 1.00 94.81 97 LEU A O 1
ATOM 744 N N . TYR A 1 98 ? -10.939 -2.294 6.121 1.00 95.75 98 TYR A N 1
ATOM 745 C CA . TYR A 1 98 ? -10.226 -2.096 7.383 1.00 95.75 98 TYR A CA 1
ATOM 746 C C . TYR A 1 98 ? -10.651 -0.814 8.108 1.00 95.75 98 TYR A C 1
ATOM 748 O O . TYR A 1 98 ? -10.535 -0.741 9.326 1.00 95.75 98 TYR A O 1
ATOM 756 N N . CYS A 1 99 ? -11.175 0.179 7.386 1.00 95.56 99 CYS A N 1
ATOM 757 C CA . CYS A 1 99 ? -11.664 1.424 7.979 1.00 95.56 99 CYS A CA 1
ATOM 758 C C . CYS A 1 99 ? -13.181 1.370 8.248 1.00 95.56 99 CYS A C 1
ATOM 760 O O . CYS A 1 99 ? -13.941 0.721 7.527 1.00 95.56 99 CYS A O 1
ATOM 762 N N . SER A 1 100 ? -13.647 2.141 9.227 1.00 94.31 100 SER A N 1
ATOM 763 C CA . SER A 1 100 ? -15.063 2.313 9.577 1.00 94.31 100 SER A CA 1
ATOM 764 C C . SER A 1 100 ? -15.414 3.788 9.810 1.00 94.31 100 SER A C 1
ATOM 766 O O . SER A 1 100 ? -14.538 4.651 9.843 1.00 94.31 100 SER A O 1
ATOM 768 N N . ASP A 1 101 ? -16.699 4.095 9.998 1.00 92.62 101 ASP A N 1
ATOM 769 C CA . ASP A 1 101 ? -17.144 5.466 10.295 1.00 92.62 101 ASP A CA 1
ATOM 770 C C . ASP A 1 101 ? -16.631 5.976 11.652 1.00 92.62 101 ASP A C 1
ATOM 772 O O . ASP A 1 101 ? -16.456 7.180 11.841 1.00 92.62 101 ASP A O 1
ATOM 776 N N . THR A 1 102 ? -16.372 5.063 12.592 1.00 95.44 102 THR A N 1
ATOM 777 C CA . THR A 1 102 ? -15.851 5.373 13.932 1.00 95.44 102 THR A CA 1
ATOM 778 C C . THR A 1 102 ? -14.335 5.236 14.042 1.00 95.44 102 THR A C 1
ATOM 780 O O . THR A 1 102 ? -13.766 5.690 15.028 1.00 95.44 102 THR A O 1
ATOM 783 N N . ASP A 1 103 ? -13.689 4.625 13.049 1.00 94.62 103 ASP A N 1
ATOM 784 C CA . ASP A 1 103 ? -12.241 4.430 12.989 1.00 94.62 103 ASP A CA 1
ATOM 785 C C . ASP A 1 103 ? -11.758 4.551 11.540 1.00 94.62 103 ASP A C 1
ATOM 787 O O . ASP A 1 103 ? -11.807 3.602 10.752 1.00 94.62 103 ASP A O 1
ATOM 791 N N . ARG A 1 10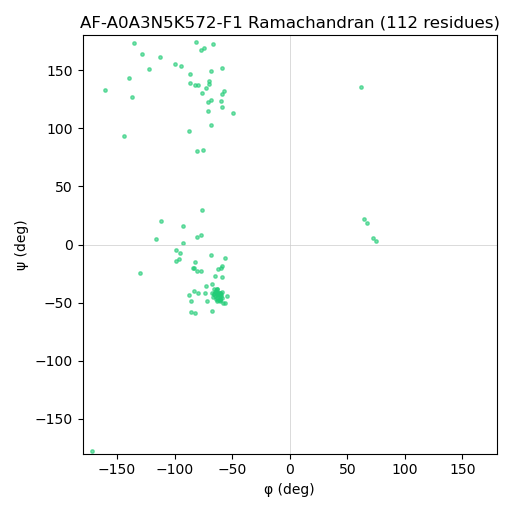4 ? -11.343 5.764 11.173 1.00 92.25 104 ARG A N 1
ATOM 792 C CA . ARG A 1 104 ? -10.963 6.092 9.797 1.00 92.25 104 ARG A CA 1
ATOM 793 C C . ARG A 1 104 ? -9.578 5.580 9.415 1.00 92.25 104 ARG A C 1
ATOM 795 O O . ARG A 1 104 ? -9.366 5.386 8.222 1.00 92.25 104 ARG A O 1
ATOM 802 N N . ASP A 1 105 ? -8.715 5.346 10.398 1.00 93.62 105 ASP A N 1
ATOM 803 C CA . ASP A 1 105 ? -7.310 4.967 10.219 1.00 93.62 105 ASP A CA 1
ATOM 804 C C . ASP A 1 105 ? -7.057 3.514 10.681 1.00 93.62 105 ASP A C 1
ATOM 806 O O . ASP A 1 105 ? -5.923 3.109 10.941 1.00 93.62 105 ASP A O 1
ATOM 810 N N . GLY A 1 106 ? -8.117 2.698 10.768 1.00 94.62 106 GLY A N 1
ATOM 811 C CA . GLY A 1 106 ? -8.047 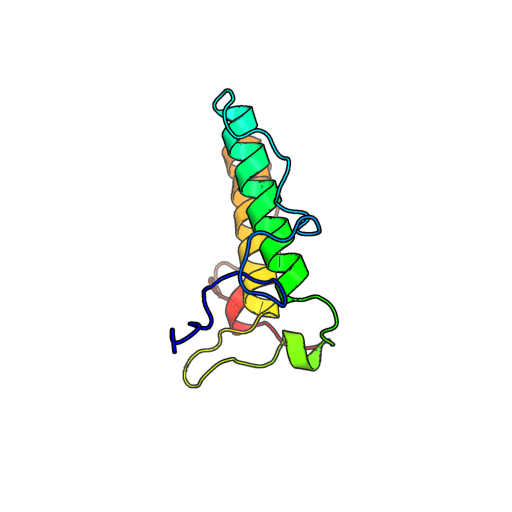1.294 11.193 1.00 94.62 106 GLY A CA 1
ATOM 812 C C . GLY A 1 106 ? -7.211 0.391 10.273 1.00 94.62 106 GLY A C 1
ATOM 813 O O . GLY A 1 106 ? -6.698 -0.645 10.704 1.00 94.62 106 GLY A O 1
ATOM 814 N N . ASP A 1 107 ? -7.004 0.802 9.021 1.00 93.81 107 ASP A N 1
ATOM 815 C CA . ASP A 1 107 ? -6.039 0.207 8.096 1.00 93.81 107 ASP A CA 1
ATOM 816 C C . ASP A 1 107 ? -4.587 0.355 8.579 1.00 93.81 107 ASP A C 1
ATOM 818 O O . ASP A 1 107 ? -3.810 -0.594 8.461 1.00 93.81 107 ASP A O 1
ATOM 822 N N . PHE A 1 108 ? -4.239 1.499 9.171 1.00 91.69 108 PHE A N 1
ATOM 823 C CA . PHE A 1 108 ? -2.923 1.790 9.736 1.00 91.69 108 PHE A CA 1
ATOM 824 C C . PHE A 1 108 ? -2.784 1.303 11.183 1.00 91.69 108 PHE A C 1
ATOM 826 O O . PHE A 1 108 ? -1.900 0.495 11.506 1.00 91.69 108 PHE A O 1
ATOM 833 N N . ASP A 1 109 ? -3.659 1.779 12.064 1.00 92.00 109 ASP A N 1
ATOM 834 C CA . ASP A 1 109 ? -3.530 1.590 13.507 1.00 92.00 109 ASP A CA 1
ATOM 835 C C . ASP A 1 109 ? -3.832 0.142 13.915 1.00 92.00 109 ASP A C 1
ATOM 837 O O . ASP A 1 109 ? -3.133 -0.429 14.757 1.00 92.00 109 ASP A O 1
ATOM 841 N N . GLY A 1 110 ? -4.783 -0.512 13.243 1.00 91.19 110 GLY A N 1
ATOM 842 C CA . GLY A 1 110 ? -5.215 -1.887 13.523 1.00 91.19 110 GLY A CA 1
ATOM 843 C C . GLY A 1 110 ? -4.328 -2.998 12.944 1.00 91.19 110 GLY A C 1
ATOM 844 O O . GLY A 1 110 ? -4.701 -4.172 12.996 1.00 91.19 110 GLY A O 1
ATOM 845 N N . ALA A 1 111 ? -3.178 -2.667 12.348 1.00 94.31 111 ALA A N 1
ATOM 846 C CA . ALA A 1 111 ? -2.287 -3.626 11.687 1.00 94.31 111 ALA A CA 1
ATOM 847 C C . ALA A 1 111 ? -1.475 -4.494 12.671 1.00 94.31 111 ALA A C 1
ATOM 849 O O . ALA A 1 111 ? -0.305 -4.219 12.942 1.00 94.31 111 ALA A O 1
ATOM 850 N N . VAL A 1 112 ? -2.107 -5.551 13.184 1.00 94.00 112 VAL A N 1
ATOM 851 C CA . VAL A 1 112 ? -1.503 -6.601 14.025 1.00 94.00 112 VAL A CA 1
ATOM 852 C C . VAL A 1 112 ? -1.180 -7.861 13.213 1.00 94.00 112 VAL A C 1
ATOM 854 O O . VAL A 1 112 ? -1.784 -8.080 12.165 1.00 94.00 112 VAL A O 1
ATOM 857 N N . ALA A 1 113 ? -0.215 -8.655 13.685 1.00 92.06 113 ALA A N 1
ATOM 858 C CA . ALA A 1 113 ? 0.083 -9.971 13.123 1.00 92.06 113 ALA A CA 1
ATOM 859 C C . ALA A 1 113 ? -1.054 -10.955 13.453 1.00 92.06 113 ALA A C 1
ATOM 861 O O . ALA A 1 113 ? -1.564 -10.932 14.577 1.00 92.06 113 ALA A O 1
ATOM 862 N N . ASP A 1 114 ? -1.428 -11.781 12.475 1.00 78.25 114 ASP A N 1
ATOM 863 C CA . ASP A 1 114 ? -2.458 -12.824 12.589 1.00 78.25 114 ASP A CA 1
ATOM 864 C C . ASP A 1 114 ? -1.837 -14.200 12.894 1.00 78.25 114 ASP A C 1
ATOM 866 O O . ASP A 1 114 ? -0.729 -14.478 12.371 1.00 78.25 114 ASP A O 1
#

Mean predicted aligned error: 6.98 Å

Radius of gyration: 17.2 Å; Cα contacts (8 Å, |Δi|>4): 103; chains: 1; bounding box: 56×22×42 Å

Sequence (114 aa):
MATSRRADMFTADGKPSDDDPRENGPRLGDERSTLVEALRCQRLTLEMKCEGLDADAMARRAVEPSTMSLLGIVRHLAEGERGTFRVMMAGQDVPRLYCSDTDRDGDFDGAVAD